Protein AF-A0A7L4ZME7-F1 (afdb_monomer_lite)

Secondary structure (DSSP, 8-state):
-HHHHHHHT--EEEEEE---SBTTTTT-TT----GGGGGPPB-HHHHHHHHHHHHHHTTT-TTEEEEEES---SSS---S-SSSS--TTSHHHHHHHHHHHT------

Organism: NCBI:txid1218801

InterPro domains:
  IPR017853 Glycoside hydrolase superfamily [SSF51445] (5-79)
  IPR055151 Glycoside Hydrolase Family 113 [PF22612] (4-90)

Radius of gyration: 15.56 Å; chains: 1; bounding box: 36×34×42 Å

Structure (mmCIF, N/CA/C/O backbone):
data_AF-A0A7L4ZME7-F1
#
_entry.id   AF-A0A7L4ZME7-F1
#
loop_
_atom_site.group_PDB
_atom_site.id
_atom_site.type_symbol
_atom_site.label_atom_id
_atom_site.label_alt_id
_atom_site.label_comp_id
_atom_site.label_asym_id
_atom_site.label_entity_id
_atom_site.label_seq_id
_atom_site.pdbx_PDB_ins_code
_atom_site.Cartn_x
_atom_site.Cartn_y
_atom_site.Cartn_z
_atom_site.occupancy
_atom_site.B_iso_or_equiv
_atom_site.auth_seq_id
_atom_site.auth_comp_id
_atom_site.auth_asym_id
_atom_site.auth_atom_id
_atom_site.pdbx_PDB_model_num
ATOM 1 N N . MET A 1 1 ? -2.754 7.109 15.571 1.00 88.88 1 MET A N 1
ATOM 2 C CA . MET A 1 1 ? -4.092 6.780 15.028 1.00 88.88 1 MET A CA 1
ATOM 3 C C . MET A 1 1 ? -5.032 6.199 16.080 1.00 88.88 1 MET A C 1
ATOM 5 O O . MET A 1 1 ? -6.119 6.742 16.228 1.00 88.88 1 MET A O 1
ATOM 9 N N . ALA A 1 2 ? -4.604 5.224 16.893 1.00 94.19 2 ALA A N 1
ATOM 10 C CA . ALA A 1 2 ? -5.408 4.678 17.999 1.00 94.19 2 ALA A CA 1
ATOM 11 C C . ALA A 1 2 ? -6.030 5.745 18.932 1.00 94.19 2 ALA A C 1
ATOM 13 O O . ALA A 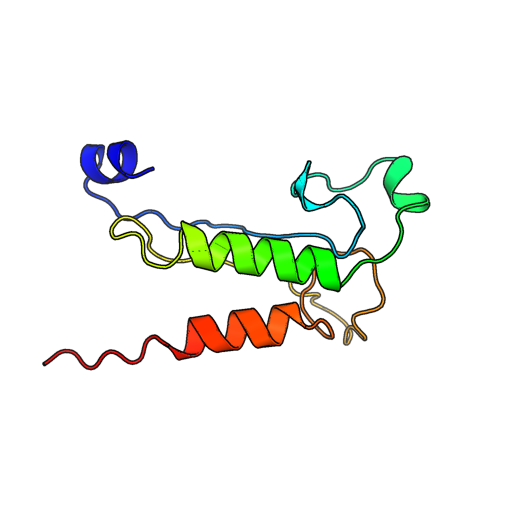1 2 ? -7.226 5.702 19.206 1.00 94.19 2 ALA A O 1
ATOM 14 N N . LEU A 1 3 ? -5.256 6.754 19.361 1.00 97.06 3 LEU A N 1
ATOM 15 C CA . LEU A 1 3 ? -5.767 7.847 20.207 1.00 97.06 3 LEU A CA 1
ATOM 16 C C . LEU A 1 3 ? -6.866 8.674 19.529 1.00 97.06 3 LEU A C 1
ATOM 18 O O . LEU A 1 3 ? -7.840 9.045 20.177 1.00 97.06 3 LEU A O 1
ATOM 22 N N . VAL A 1 4 ? -6.725 8.949 18.231 1.00 96.94 4 VAL A N 1
ATOM 23 C CA . VAL A 1 4 ? -7.719 9.703 17.452 1.00 96.94 4 VAL A CA 1
ATOM 24 C C . VAL A 1 4 ? -8.996 8.880 17.323 1.00 96.94 4 VAL A C 1
ATOM 26 O O . VAL A 1 4 ? -10.076 9.383 17.619 1.00 96.94 4 VAL A O 1
ATOM 29 N N . SER A 1 5 ? -8.865 7.601 16.965 1.00 97.44 5 SER A N 1
ATOM 30 C CA . SER A 1 5 ? -10.001 6.686 16.861 1.00 97.44 5 SER A CA 1
ATOM 31 C C . SER A 1 5 ? -10.760 6.563 18.185 1.00 97.44 5 SER A C 1
ATOM 33 O O . SER A 1 5 ? -11.978 6.734 18.207 1.00 97.44 5 SER A O 1
ATOM 35 N N . LYS A 1 6 ? -10.041 6.388 19.305 1.00 96.94 6 LYS A N 1
ATOM 36 C CA . LYS A 1 6 ? -10.624 6.346 20.653 1.00 96.94 6 LYS A CA 1
ATOM 37 C C . LYS A 1 6 ? -11.298 7.665 21.034 1.00 96.94 6 LYS A C 1
ATOM 39 O O . LYS A 1 6 ? -12.399 7.642 21.571 1.00 96.94 6 LYS A O 1
ATOM 44 N N . LYS A 1 7 ? -10.668 8.811 20.743 1.00 98.12 7 LYS A N 1
ATOM 45 C CA . LYS A 1 7 ? -11.203 10.143 21.079 1.00 98.12 7 LYS A CA 1
ATOM 46 C C . LYS A 1 7 ? -12.566 10.393 20.436 1.00 98.12 7 LYS A C 1
ATOM 48 O O . LYS A 1 7 ? -13.437 10.969 21.076 1.00 98.12 7 LYS A O 1
ATOM 53 N N . TYR A 1 8 ? -12.734 9.984 19.181 1.00 97.50 8 TYR A N 1
ATOM 54 C CA . TYR A 1 8 ? -13.965 10.226 18.425 1.00 97.50 8 TYR A CA 1
ATOM 55 C C . TYR A 1 8 ? -14.903 9.019 18.372 1.00 97.50 8 TYR A C 1
ATOM 57 O O . TYR A 1 8 ? -15.967 9.122 17.769 1.00 97.50 8 TYR A O 1
ATOM 65 N N . ASN A 1 9 ? -14.515 7.898 18.987 1.00 96.81 9 ASN A N 1
ATOM 66 C CA . ASN A 1 9 ? -15.217 6.619 18.931 1.00 96.81 9 ASN A CA 1
ATOM 67 C C . ASN A 1 9 ? -15.591 6.203 17.495 1.00 96.81 9 ASN A C 1
ATOM 69 O O . ASN A 1 9 ? -16.725 5.817 17.212 1.00 96.81 9 ASN A O 1
ATOM 73 N N . LYS A 1 10 ? -14.641 6.352 16.564 1.00 97.00 10 LYS A N 1
ATOM 74 C CA . LYS A 1 10 ? -14.823 6.034 15.141 1.00 97.00 10 LYS A CA 1
ATOM 75 C C . LYS A 1 10 ? -13.603 5.294 14.595 1.00 97.00 10 LYS A C 1
ATOM 77 O O . LYS A 1 10 ? -12.477 5.720 14.879 1.00 97.00 10 LYS A O 1
ATOM 82 N N . PRO A 1 11 ? -13.789 4.217 13.813 1.00 96.69 11 PRO A N 1
ATOM 83 C CA . PRO A 1 11 ? -12.685 3.568 13.121 1.00 96.69 11 PRO A CA 1
ATOM 84 C C . PRO A 1 11 ? -12.162 4.483 12.004 1.00 96.69 11 PRO A C 1
ATOM 86 O O . PRO A 1 11 ? -12.855 5.401 11.560 1.00 96.69 11 PRO A O 1
ATOM 89 N N . ILE A 1 12 ? -10.924 4.260 11.567 1.00 97.62 12 ILE A N 1
ATOM 90 C CA . ILE A 1 12 ? -10.253 5.124 10.594 1.00 97.62 12 ILE A CA 1
ATOM 91 C C . ILE A 1 12 ? -10.089 4.396 9.261 1.00 97.62 12 ILE A C 1
ATOM 93 O O . ILE A 1 12 ? -9.467 3.339 9.194 1.00 97.62 12 ILE A O 1
ATOM 97 N N . LEU A 1 13 ? -10.611 5.010 8.202 1.00 97.06 13 LEU A N 1
ATOM 98 C CA . LEU A 1 13 ? -10.415 4.621 6.808 1.00 97.06 13 LEU A CA 1
ATOM 99 C C . LEU A 1 13 ? -9.299 5.478 6.204 1.00 97.06 13 LEU A C 1
ATOM 101 O O . LEU A 1 13 ? -9.337 6.704 6.325 1.00 97.06 13 LEU A O 1
ATOM 105 N N . PHE A 1 14 ? -8.332 4.861 5.525 1.00 97.00 14 PHE A N 1
ATOM 106 C CA . PHE A 1 14 ? -7.423 5.618 4.665 1.00 97.00 14 PHE A CA 1
ATOM 107 C C . PHE A 1 14 ? -8.064 5.757 3.292 1.00 97.00 14 PHE A C 1
ATOM 109 O O . PHE A 1 14 ? -8.193 4.789 2.546 1.00 97.00 14 PHE A O 1
ATOM 116 N N . THR A 1 15 ? -8.489 6.973 2.964 1.00 96.38 15 THR A N 1
ATOM 117 C CA . THR A 1 15 ? -9.161 7.255 1.692 1.00 96.38 15 THR A CA 1
ATOM 118 C C . THR A 1 15 ? -8.233 7.119 0.495 1.00 96.38 15 THR A C 1
ATOM 120 O O . THR A 1 15 ? -8.735 6.999 -0.614 1.00 96.38 15 THR A O 1
ATOM 123 N N . GLU A 1 16 ? -6.914 7.122 0.710 1.00 95.44 16 GLU A N 1
ATOM 124 C CA . GLU A 1 16 ? -5.902 6.894 -0.316 1.00 95.44 16 GLU A CA 1
ATOM 125 C C . GLU A 1 16 ? -4.675 6.190 0.277 1.00 95.44 16 GLU A C 1
ATOM 127 O O . GLU A 1 16 ? -4.158 6.574 1.329 1.00 95.44 16 GLU A O 1
ATOM 132 N N . ILE A 1 17 ? -4.177 5.178 -0.431 1.00 96.12 17 ILE A N 1
ATOM 133 C CA . ILE A 1 17 ? -2.831 4.633 -0.249 1.00 96.12 17 ILE A CA 1
ATOM 134 C C . ILE A 1 17 ? -2.238 4.253 -1.602 1.00 96.12 17 ILE A C 1
ATOM 136 O O . ILE A 1 17 ? -2.789 3.438 -2.345 1.00 96.12 17 ILE A O 1
ATOM 140 N N . GLY A 1 18 ? -1.083 4.830 -1.910 1.00 95.69 18 GLY A N 1
ATOM 141 C CA . GLY A 1 18 ? -0.410 4.634 -3.182 1.00 95.69 18 GLY A CA 1
ATOM 142 C C . GLY A 1 18 ? 1.097 4.691 -3.028 1.00 95.69 18 GLY A C 1
ATOM 143 O O . GLY A 1 18 ? 1.633 5.521 -2.297 1.00 95.69 18 GLY A O 1
ATOM 144 N N . TYR A 1 19 ? 1.774 3.813 -3.759 1.00 95.88 19 TYR A N 1
ATOM 145 C CA . TYR A 1 19 ? 3.222 3.831 -3.916 1.00 95.88 19 TYR A CA 1
ATOM 146 C C . TYR A 1 19 ? 3.544 3.754 -5.401 1.00 95.88 19 TYR A C 1
ATOM 148 O O . TYR A 1 19 ? 2.957 2.952 -6.130 1.00 95.88 19 TYR A O 1
ATOM 156 N N . LYS A 1 20 ? 4.495 4.558 -5.866 1.00 93.75 20 LYS A N 1
ATOM 157 C CA . LYS A 1 20 ? 4.982 4.461 -7.241 1.00 93.75 20 LYS A CA 1
ATOM 158 C C . LYS A 1 20 ? 5.883 3.250 -7.401 1.00 93.75 20 LYS A C 1
ATOM 160 O O . LYS A 1 20 ? 6.583 2.848 -6.479 1.00 93.75 20 LYS A O 1
ATOM 165 N N . SER A 1 21 ? 5.949 2.693 -8.600 1.00 94.19 21 SER A N 1
ATOM 166 C CA . SER A 1 21 ? 6.933 1.657 -8.936 1.00 94.19 21 SER A CA 1
ATOM 167 C C . SER A 1 21 ? 8.276 2.259 -9.335 1.00 94.19 21 SER A C 1
ATOM 169 O O . SER A 1 21 ? 8.770 2.009 -10.433 1.00 94.19 21 SER A O 1
ATOM 171 N N . ILE A 1 22 ? 8.881 3.033 -8.434 1.00 93.75 22 ILE A N 1
ATOM 172 C CA . ILE A 1 22 ? 10.210 3.635 -8.598 1.00 93.75 22 ILE A CA 1
ATOM 173 C C . ILE A 1 22 ? 11.109 3.328 -7.405 1.00 93.75 22 ILE A C 1
ATOM 175 O O . ILE A 1 22 ? 10.629 3.121 -6.289 1.00 93.75 22 ILE A O 1
ATOM 179 N N . GLN A 1 23 ? 12.421 3.329 -7.635 1.00 93.12 23 GLN A N 1
ATOM 180 C CA . GLN A 1 23 ? 13.390 3.280 -6.544 1.00 93.12 23 GLN A CA 1
ATOM 181 C C . GLN A 1 23 ? 13.256 4.514 -5.638 1.00 93.12 23 GLN A C 1
ATOM 183 O O . GLN A 1 23 ? 13.197 5.640 -6.126 1.00 93.12 23 GLN A O 1
ATOM 188 N N . GLY A 1 24 ? 13.224 4.310 -4.323 1.00 91.19 24 GLY A N 1
ATOM 189 C CA . GLY A 1 24 ? 13.106 5.370 -3.322 1.00 91.19 24 GLY A CA 1
ATOM 190 C C . GLY A 1 24 ? 11.679 5.836 -3.020 1.00 91.19 24 GLY A C 1
ATOM 191 O O . GLY A 1 24 ? 11.523 6.741 -2.195 1.00 91.19 24 GLY A O 1
ATOM 192 N N . THR A 1 25 ? 10.638 5.225 -3.611 1.00 91.56 25 THR A N 1
ATOM 193 C CA . THR A 1 25 ? 9.228 5.589 -3.336 1.00 91.56 25 THR A CA 1
ATOM 194 C C . THR A 1 25 ? 8.872 5.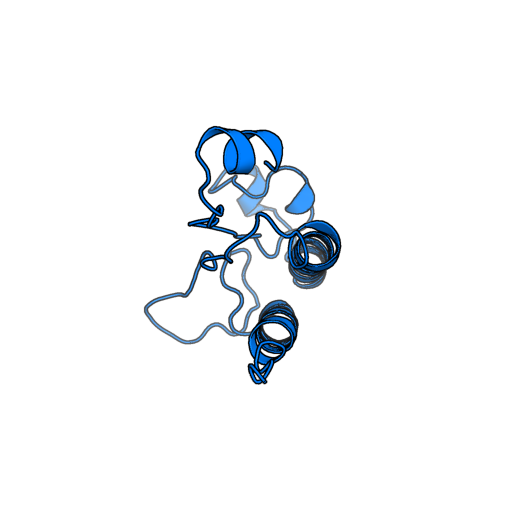495 -1.851 1.00 91.56 25 THR A C 1
ATOM 196 O O . THR A 1 25 ? 7.945 6.163 -1.403 1.00 91.56 25 THR A O 1
ATOM 199 N N . SER A 1 26 ? 9.601 4.678 -1.088 1.00 92.88 26 SER A N 1
ATOM 200 C CA . SER A 1 26 ? 9.423 4.495 0.353 1.00 92.88 26 SER A CA 1
ATOM 201 C C . SER A 1 26 ? 9.660 5.773 1.168 1.00 92.88 26 SER A C 1
ATOM 203 O O . SER A 1 26 ? 9.073 5.930 2.235 1.00 92.88 26 SER A O 1
ATOM 205 N N . LYS A 1 27 ? 10.488 6.704 0.671 1.00 91.88 27 LYS A N 1
ATOM 206 C CA . LYS A 1 27 ? 10.847 7.947 1.379 1.00 91.88 27 LYS A CA 1
ATOM 207 C C . LYS A 1 27 ? 9.795 9.044 1.237 1.00 91.88 27 LYS A C 1
ATOM 209 O O . LYS A 1 27 ? 9.569 9.799 2.178 1.00 91.88 27 LYS A O 1
ATOM 214 N N . LYS A 1 28 ? 9.201 9.162 0.048 1.00 88.44 28 LYS A N 1
ATOM 215 C CA . LYS A 1 28 ? 8.217 10.198 -0.300 1.00 88.44 28 LYS A CA 1
ATOM 216 C C . LYS A 1 28 ? 7.113 9.620 -1.191 1.00 88.44 28 LYS A C 1
ATOM 218 O O . LYS A 1 28 ? 7.026 9.963 -2.370 1.00 88.44 28 LYS A O 1
ATOM 223 N N . PRO A 1 29 ? 6.262 8.728 -0.661 1.00 87.94 29 PRO A N 1
ATOM 224 C CA . PRO A 1 29 ? 5.240 8.062 -1.465 1.00 87.94 29 PRO A CA 1
ATOM 225 C C . PRO A 1 29 ? 4.207 9.020 -2.074 1.00 87.94 29 PRO A C 1
ATOM 227 O O . PRO A 1 29 ? 3.649 8.714 -3.118 1.00 87.94 29 PRO A O 1
ATOM 230 N N . TRP A 1 30 ? 3.992 10.198 -1.481 1.00 87.19 30 TRP A N 1
ATOM 231 C CA . TRP A 1 30 ? 3.043 11.212 -1.962 1.00 87.19 30 TRP A CA 1
ATOM 232 C C . TRP A 1 30 ? 3.561 12.061 -3.140 1.00 87.19 30 TRP A C 1
ATOM 234 O O . TRP A 1 30 ? 2.836 12.912 -3.653 1.00 87.19 30 TRP A O 1
ATOM 244 N N . GLU A 1 31 ? 4.820 11.902 -3.558 1.00 85.00 31 GLU A N 1
ATOM 245 C CA . GLU A 1 31 ? 5.451 12.820 -4.510 1.00 85.00 31 GLU A CA 1
ATOM 246 C C . GLU A 1 31 ? 5.010 12.543 -5.955 1.00 85.00 31 GLU A C 1
ATOM 248 O O . GLU A 1 31 ? 5.458 11.604 -6.623 1.00 85.00 31 GLU A O 1
ATOM 253 N N . TRP A 1 32 ? 4.118 13.397 -6.461 1.00 72.44 32 TRP A N 1
ATOM 254 C CA . TRP A 1 32 ? 3.468 13.194 -7.749 1.00 72.44 32 TRP A CA 1
ATOM 255 C C . TRP A 1 32 ? 4.343 13.468 -8.957 1.00 72.44 32 TRP A C 1
ATOM 257 O O . TRP A 1 32 ? 4.232 12.685 -9.885 1.00 72.44 32 TRP A O 1
ATOM 267 N N . ASN A 1 33 ? 5.243 14.456 -8.952 1.00 65.94 33 ASN A N 1
ATOM 268 C CA . ASN A 1 33 ? 6.179 14.730 -10.051 1.00 65.94 33 ASN A CA 1
ATOM 269 C C . ASN A 1 33 ? 7.256 15.737 -9.621 1.00 65.94 33 ASN A C 1
ATOM 271 O O . ASN A 1 33 ? 6.939 16.845 -9.207 1.00 65.94 33 ASN A O 1
ATOM 275 N N . GLY A 1 34 ? 8.526 15.367 -9.781 1.00 60.16 34 GLY A N 1
ATOM 276 C CA . GLY A 1 34 ? 9.670 16.279 -9.774 1.00 60.16 34 GLY A CA 1
ATOM 277 C C . GLY A 1 34 ? 10.611 15.908 -10.921 1.00 60.16 34 GLY A C 1
ATOM 278 O O . GLY A 1 34 ? 10.513 14.799 -11.446 1.00 60.16 34 GLY A O 1
ATOM 279 N N . VAL A 1 35 ? 11.546 16.790 -11.300 1.00 59.25 35 VAL A N 1
ATOM 280 C CA . VAL A 1 35 ? 12.554 16.524 -12.359 1.00 59.25 35 VAL A CA 1
ATOM 281 C C . VAL A 1 35 ? 13.297 15.197 -12.117 1.00 59.25 35 VAL A C 1
ATOM 283 O O . VAL A 1 35 ? 13.680 14.499 -13.049 1.00 59.25 35 VAL A O 1
ATOM 286 N N . GLN A 1 36 ? 13.423 14.799 -10.851 1.00 59.75 36 GLN A N 1
ATOM 287 C CA . GLN A 1 36 ? 14.026 13.541 -10.408 1.00 59.75 36 GLN A CA 1
ATOM 288 C C . GLN A 1 36 ? 13.263 12.288 -10.884 1.00 59.75 36 GLN A C 1
ATOM 290 O O . GLN A 1 36 ? 13.887 11.255 -11.116 1.00 59.75 36 GLN A O 1
ATOM 295 N N . ASN A 1 37 ? 11.943 12.370 -11.098 1.00 65.44 37 ASN A N 1
ATOM 296 C CA . ASN A 1 37 ? 11.130 11.237 -11.553 1.00 65.44 37 ASN A CA 1
ATOM 297 C C . ASN A 1 37 ? 11.344 10.896 -13.034 1.00 65.44 37 ASN A C 1
ATOM 299 O O . ASN A 1 37 ? 11.127 9.749 -13.415 1.00 65.44 37 ASN A O 1
ATOM 303 N N . LEU A 1 38 ? 11.816 11.847 -13.853 1.00 68.50 38 LEU A N 1
ATOM 304 C CA . LEU A 1 38 ? 12.157 11.599 -15.264 1.00 68.50 38 LEU A CA 1
ATOM 305 C C . LEU A 1 38 ? 13.316 10.602 -15.411 1.00 68.50 38 LEU A C 1
ATOM 307 O O . LEU A 1 38 ? 13.382 9.874 -16.395 1.00 68.50 38 LEU A O 1
ATOM 311 N N . TYR A 1 39 ? 14.197 10.543 -14.410 1.00 77.94 39 TYR A N 1
ATOM 312 C CA . TYR A 1 39 ? 15.347 9.636 -14.363 1.00 77.94 39 TYR A CA 1
ATOM 313 C C . TYR A 1 39 ? 15.158 8.498 -13.352 1.00 77.94 39 TYR A C 1
ATOM 315 O O . TYR A 1 39 ? 16.099 7.756 -13.055 1.00 77.94 39 TYR A O 1
ATOM 323 N N . ALA A 1 40 ? 13.956 8.362 -12.784 1.00 84.88 40 ALA A N 1
ATOM 324 C CA . ALA A 1 40 ? 13.694 7.360 -11.769 1.00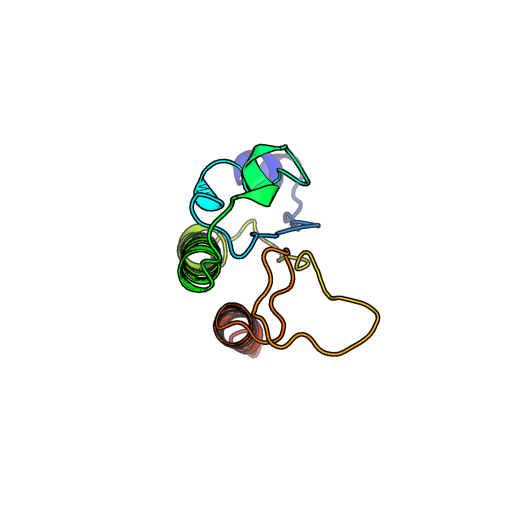 84.88 40 ALA A CA 1
ATOM 325 C C . ALA A 1 40 ? 13.707 5.954 -12.375 1.00 84.88 40 ALA A C 1
ATOM 327 O O . ALA A 1 40 ? 13.044 5.656 -13.368 1.00 84.88 40 ALA A O 1
ATOM 328 N N . LYS A 1 41 ? 14.451 5.055 -11.729 1.00 91.50 41 LYS A N 1
ATOM 329 C CA . LYS A 1 41 ? 14.508 3.648 -12.122 1.00 91.50 41 LYS A CA 1
ATOM 330 C C . LYS A 1 41 ? 13.234 2.942 -11.681 1.00 91.50 41 LYS A C 1
ATOM 332 O O . LYS A 1 41 ? 12.884 2.989 -10.499 1.00 91.50 41 LYS A O 1
ATOM 337 N N . ILE A 1 42 ? 12.583 2.246 -12.613 1.00 94.19 42 ILE A N 1
ATOM 338 C CA . ILE A 1 42 ? 11.412 1.418 -12.313 1.00 94.19 42 ILE A CA 1
ATOM 339 C C . ILE A 1 42 ? 11.794 0.359 -11.269 1.00 94.19 42 ILE A C 1
ATOM 341 O O . ILE A 1 42 ? 12.788 -0.351 -11.409 1.00 94.19 42 ILE A O 1
ATOM 345 N N . SER A 1 43 ? 10.979 0.236 -10.224 1.00 95.75 43 SER A N 1
ATOM 346 C CA . SER A 1 43 ? 11.114 -0.786 -9.187 1.00 95.75 43 SER A CA 1
ATOM 347 C C . SER A 1 43 ? 9.741 -1.289 -8.754 1.00 95.75 43 SER A C 1
ATOM 349 O O . SER A 1 43 ? 9.126 -0.783 -7.816 1.00 95.75 43 SER A O 1
ATOM 351 N N . LYS A 1 44 ? 9.257 -2.343 -9.422 1.00 96.56 44 LYS A N 1
ATOM 352 C CA . LYS A 1 44 ? 8.046 -3.070 -8.994 1.00 96.56 44 LYS A CA 1
ATOM 353 C C . LYS A 1 44 ? 8.233 -3.710 -7.610 1.00 96.56 44 LYS A C 1
ATOM 355 O O . LYS A 1 44 ? 7.281 -3.836 -6.847 1.00 96.56 44 LYS A O 1
ATOM 360 N N . LYS A 1 45 ? 9.475 -4.096 -7.287 1.00 97.62 45 LYS A N 1
ATOM 361 C CA . LYS A 1 45 ? 9.851 -4.688 -5.997 1.00 97.62 45 LYS A CA 1
ATOM 362 C C . LYS A 1 45 ? 9.690 -3.696 -4.850 1.00 97.62 45 LYS A C 1
ATOM 364 O O . LYS A 1 45 ? 9.200 -4.084 -3.801 1.00 97.62 45 LYS A O 1
ATOM 369 N N . GLU A 1 46 ? 10.087 -2.438 -5.028 1.00 97.25 46 GLU A N 1
ATOM 370 C CA . GLU A 1 46 ? 9.957 -1.465 -3.940 1.00 97.25 46 GLU A CA 1
ATOM 371 C C . GLU A 1 46 ? 8.493 -1.118 -3.664 1.00 97.25 46 GLU A C 1
ATOM 373 O O . GLU A 1 46 ? 8.092 -1.113 -2.505 1.00 97.25 46 GLU A O 1
ATOM 378 N N . GLN A 1 47 ? 7.669 -0.972 -4.709 1.00 97.69 47 GLN A N 1
ATOM 379 C CA . GLN A 1 47 ? 6.218 -0.828 -4.547 1.00 97.69 47 GLN A CA 1
ATOM 380 C C . GLN A 1 47 ? 5.623 -1.992 -3.733 1.00 97.69 47 GLN A C 1
ATOM 382 O O . GLN A 1 47 ? 4.880 -1.768 -2.779 1.00 97.69 47 GLN A O 1
ATOM 387 N N . LEU A 1 48 ? 6.000 -3.232 -4.070 1.00 98.38 48 LEU A N 1
ATOM 388 C CA . LEU A 1 48 ? 5.572 -4.430 -3.346 1.00 98.38 48 LEU A CA 1
ATOM 389 C C . LEU A 1 48 ? 5.985 -4.386 -1.869 1.00 98.38 48 LEU A C 1
ATOM 391 O O . LEU A 1 48 ? 5.163 -4.666 -1.001 1.00 98.38 48 LEU A O 1
ATOM 395 N N . LEU A 1 49 ? 7.241 -4.032 -1.583 1.00 98.44 49 LEU A N 1
ATOM 396 C CA . LEU A 1 49 ? 7.758 -3.957 -0.214 1.00 98.44 49 LEU A CA 1
ATOM 397 C C . LEU A 1 49 ? 7.057 -2.869 0.607 1.00 98.44 49 LEU A C 1
ATOM 399 O O . LEU A 1 49 ? 6.785 -3.091 1.783 1.00 98.44 49 LEU A O 1
ATOM 403 N N . CYS A 1 50 ? 6.715 -1.729 0.003 1.00 98.00 50 CYS A N 1
ATOM 404 C CA . CYS A 1 50 ? 5.937 -0.687 0.670 1.00 98.00 50 CYS A CA 1
ATOM 405 C C . CYS A 1 50 ? 4.539 -1.179 1.061 1.00 98.00 50 CYS A C 1
ATOM 407 O O . CYS A 1 50 ? 4.135 -1.014 2.212 1.00 98.00 50 CYS A O 1
ATOM 409 N N . TYR A 1 51 ? 3.828 -1.846 0.146 1.00 98.12 51 TYR A N 1
ATOM 410 C CA . TYR A 1 51 ? 2.536 -2.451 0.479 1.00 98.12 51 TYR A CA 1
ATOM 411 C C . TYR A 1 51 ? 2.676 -3.553 1.533 1.00 98.12 51 TYR A C 1
ATOM 413 O O . TYR A 1 51 ? 1.869 -3.615 2.454 1.00 98.12 51 TYR A O 1
ATOM 421 N N . GLN A 1 52 ? 3.713 -4.390 1.454 1.00 98.25 52 GLN A N 1
ATOM 422 C CA . GLN A 1 52 ? 3.971 -5.417 2.464 1.00 98.25 52 GLN A CA 1
ATOM 423 C C . GLN A 1 52 ? 4.225 -4.806 3.846 1.00 98.25 52 GLN A C 1
ATOM 425 O O . GLN A 1 52 ? 3.674 -5.285 4.833 1.00 98.25 52 GLN A O 1
ATOM 430 N N . ALA A 1 53 ? 5.008 -3.727 3.924 1.00 98.06 53 ALA A N 1
ATOM 431 C CA . ALA A 1 53 ? 5.238 -3.001 5.167 1.00 98.06 53 ALA A CA 1
ATOM 432 C C . ALA A 1 53 ? 3.933 -2.416 5.725 1.00 98.06 53 ALA A C 1
ATOM 434 O O . ALA A 1 53 ? 3.666 -2.564 6.915 1.00 98.06 53 ALA A O 1
ATOM 435 N N . PHE A 1 54 ? 3.090 -1.819 4.877 1.00 97.38 54 PHE A N 1
ATOM 436 C CA . PHE A 1 54 ? 1.765 -1.348 5.280 1.00 97.38 54 PHE A CA 1
ATOM 437 C C . PHE A 1 54 ? 0.913 -2.486 5.863 1.00 97.38 54 PHE A C 1
ATOM 439 O O . PHE A 1 54 ? 0.406 -2.364 6.978 1.00 97.38 54 PHE A O 1
ATOM 446 N N . PHE A 1 55 ? 0.804 -3.616 5.156 1.00 97.00 55 PHE A N 1
ATOM 447 C CA . PHE A 1 55 ? -0.014 -4.733 5.624 1.00 97.00 55 PHE A CA 1
ATOM 448 C C . PHE A 1 55 ? 0.510 -5.340 6.931 1.00 97.00 55 PHE A C 1
ATOM 450 O O . PHE A 1 55 ? -0.277 -5.669 7.811 1.00 97.00 55 PHE A O 1
ATOM 457 N N . ASN A 1 56 ? 1.830 -5.432 7.096 1.00 96.56 56 ASN A N 1
ATOM 458 C CA . ASN A 1 56 ? 2.449 -5.951 8.317 1.00 96.56 56 ASN A CA 1
ATOM 459 C C . ASN A 1 56 ? 2.294 -5.026 9.535 1.00 96.56 56 ASN A C 1
ATOM 461 O O . ASN A 1 56 ? 2.530 -5.478 10.651 1.00 96.56 56 ASN A O 1
ATOM 465 N N . THR A 1 57 ? 1.976 -3.743 9.337 1.00 96.06 57 THR A N 1
ATOM 466 C CA . THR A 1 57 ? 1.992 -2.741 10.418 1.00 96.06 57 THR A CA 1
ATOM 467 C C . THR A 1 57 ? 0.622 -2.174 10.761 1.00 96.06 57 THR A C 1
ATOM 469 O O . THR A 1 57 ? 0.386 -1.877 11.924 1.00 96.06 57 THR A O 1
ATOM 472 N N . ILE A 1 58 ? -0.270 -1.998 9.782 1.00 96.12 58 ILE A N 1
ATOM 473 C CA . ILE A 1 58 ? -1.550 -1.298 9.978 1.00 96.12 58 ILE A CA 1
ATOM 474 C C . ILE A 1 58 ? -2.763 -2.220 9.807 1.00 96.12 58 ILE A C 1
ATOM 476 O O . ILE A 1 58 ? -3.801 -1.969 10.407 1.00 96.12 58 ILE A O 1
ATOM 480 N N . TRP A 1 59 ? -2.667 -3.276 8.996 1.00 95.19 59 TRP A N 1
ATOM 481 C CA . TRP A 1 59 ? -3.850 -4.011 8.521 1.00 95.19 59 TRP A CA 1
ATOM 482 C C . TRP A 1 59 ? -4.685 -4.673 9.620 1.00 95.19 59 TRP A C 1
ATOM 484 O O . TRP A 1 59 ? -5.909 -4.668 9.536 1.00 95.19 59 TRP A O 1
ATOM 494 N N . GLU A 1 60 ? -4.029 -5.215 10.647 1.00 94.75 60 GLU A N 1
ATOM 495 C CA . GLU A 1 60 ? -4.676 -5.920 11.765 1.00 94.75 60 GLU A CA 1
ATOM 496 C C . GLU A 1 60 ? -4.935 -5.005 12.977 1.00 94.75 60 GLU A C 1
ATOM 498 O O . GLU A 1 60 ? -5.343 -5.467 14.044 1.00 94.75 60 GLU A O 1
ATOM 503 N N . GLU A 1 61 ? -4.691 -3.698 12.850 1.00 96.38 61 GLU A N 1
ATOM 504 C CA . GLU A 1 61 ? -4.909 -2.759 13.946 1.00 96.38 61 GLU A CA 1
ATOM 505 C C . GLU A 1 61 ? -6.415 -2.580 14.237 1.00 96.38 61 GLU A C 1
ATOM 507 O O . GLU A 1 61 ? -7.175 -2.232 13.332 1.00 96.38 61 GLU A O 1
ATOM 512 N N . PRO A 1 62 ? -6.884 -2.699 15.497 1.00 95.31 62 PRO A N 1
ATOM 513 C CA . PRO A 1 62 ? -8.320 -2.655 15.815 1.00 95.31 62 PRO A CA 1
ATOM 514 C C . PRO A 1 62 ? -9.031 -1.341 15.460 1.00 95.31 62 PRO A C 1
ATOM 516 O O . PRO A 1 62 ? -10.250 -1.305 15.312 1.00 95.31 62 PRO A O 1
ATOM 519 N N . TRP A 1 63 ? -8.284 -0.238 15.367 1.00 96.56 63 TRP A N 1
ATOM 520 C CA . TRP A 1 63 ? -8.821 1.078 15.004 1.00 96.56 63 TRP A CA 1
ATOM 521 C C . TRP A 1 63 ? -8.964 1.269 13.489 1.00 96.56 63 TRP A C 1
ATOM 523 O O . TRP A 1 63 ? -9.487 2.298 13.051 1.00 96.56 63 TRP A O 1
ATOM 533 N N . PHE A 1 64 ? -8.469 0.329 12.687 1.00 97.31 64 PHE A N 1
ATOM 534 C CA . PHE A 1 64 ? -8.346 0.462 11.247 1.00 97.31 64 PHE A CA 1
ATOM 535 C C . PHE A 1 64 ? -9.543 -0.139 10.503 1.00 97.31 64 PHE A C 1
ATOM 537 O O . PHE A 1 64 ? -10.003 -1.231 10.820 1.00 97.31 64 PHE A O 1
ATOM 544 N N . HIS A 1 65 ? -10.067 0.588 9.513 1.00 95.94 65 HIS A N 1
ATOM 545 C CA . HIS A 1 65 ? -11.270 0.192 8.771 1.00 95.94 65 HIS A CA 1
ATOM 546 C C . HIS A 1 65 ? -10.999 -0.253 7.331 1.00 95.94 65 HIS A C 1
ATOM 548 O O . HIS A 1 65 ? -11.872 -0.842 6.702 1.00 95.94 65 HIS A O 1
ATOM 554 N N . GLY A 1 66 ? -9.815 0.042 6.791 1.00 95.19 66 GLY A N 1
ATOM 555 C CA . GLY A 1 66 ? -9.449 -0.318 5.424 1.00 95.19 66 GLY A CA 1
ATOM 556 C C . GLY A 1 66 ? -8.814 0.824 4.639 1.00 95.19 66 GLY A C 1
ATOM 557 O O . GLY A 1 66 ? -8.415 1.856 5.191 1.00 95.19 66 GLY A O 1
ATOM 558 N N . ILE A 1 67 ? -8.722 0.615 3.326 1.00 96.62 67 ILE A N 1
ATOM 559 C CA . ILE A 1 67 ? -8.050 1.507 2.376 1.00 96.62 67 ILE A CA 1
ATOM 560 C C . ILE A 1 67 ? -8.835 1.644 1.075 1.00 96.62 67 ILE A C 1
ATOM 562 O O . ILE A 1 67 ? -9.487 0.690 0.651 1.00 96.62 67 ILE A O 1
ATOM 566 N N . HIS A 1 68 ? -8.645 2.760 0.372 1.00 95.50 68 HIS A N 1
ATOM 567 C CA . HIS A 1 68 ? -8.785 2.793 -1.085 1.00 95.50 68 HIS A CA 1
ATOM 568 C C . HIS A 1 68 ? -7.407 2.880 -1.745 1.00 95.50 68 HIS A C 1
ATOM 570 O O . HIS A 1 68 ? -6.564 3.696 -1.367 1.00 95.50 68 HIS A O 1
ATOM 576 N N . ILE A 1 69 ? -7.170 2.019 -2.734 1.00 94.94 69 ILE A N 1
ATOM 577 C CA . ILE A 1 69 ? -5.904 1.984 -3.466 1.00 94.94 69 ILE A CA 1
ATOM 578 C C . ILE A 1 69 ? -5.831 3.157 -4.443 1.00 94.94 69 ILE A C 1
ATOM 580 O O . ILE A 1 69 ? -6.676 3.291 -5.327 1.00 94.94 69 ILE A O 1
ATOM 584 N N . TRP A 1 70 ? -4.762 3.939 -4.325 1.00 92.81 70 TRP A N 1
ATOM 585 C CA . TRP A 1 70 ? -4.341 4.911 -5.320 1.00 92.81 70 TRP A CA 1
ATOM 586 C C . TRP A 1 70 ? -3.276 4.272 -6.231 1.00 92.81 70 TRP A C 1
ATOM 588 O O . TRP A 1 70 ? -2.186 3.938 -5.776 1.00 92.81 70 TRP A O 1
ATOM 598 N N . GLU A 1 71 ? -3.511 4.029 -7.515 1.00 88.12 71 GLU A N 1
ATOM 599 C CA . GLU A 1 71 ? -4.724 4.300 -8.297 1.00 88.12 71 GLU A CA 1
ATOM 600 C C . GLU A 1 71 ? -4.988 3.179 -9.304 1.00 88.12 71 GLU A C 1
ATOM 602 O O . GLU A 1 71 ? -4.154 2.297 -9.527 1.00 88.12 71 GLU A O 1
ATOM 607 N N . TRP A 1 72 ? -6.137 3.241 -9.965 1.00 88.50 72 TRP A N 1
ATOM 608 C CA . TRP A 1 72 ? -6.431 2.417 -11.129 1.00 88.50 72 TRP A CA 1
ATOM 609 C C . TRP A 1 72 ? -6.565 3.308 -12.362 1.00 88.50 72 TRP A C 1
ATOM 611 O O . TRP A 1 72 ? -7.246 4.331 -12.312 1.00 88.50 72 TRP A O 1
ATOM 621 N N . GLN A 1 73 ? -5.915 2.942 -13.469 1.00 83.69 73 GLN A N 1
ATOM 622 C CA . GLN A 1 73 ? -6.013 3.720 -14.704 1.00 83.69 73 GLN A CA 1
ATOM 623 C C . GLN A 1 73 ? -7.363 3.445 -15.375 1.00 83.69 73 GLN A C 1
ATOM 625 O O . GLN A 1 73 ? -7.742 2.294 -15.565 1.00 83.69 73 GLN A O 1
ATOM 630 N N . GLY A 1 74 ? -8.101 4.502 -15.726 1.00 81.12 74 GLY A N 1
ATOM 631 C CA . GLY A 1 74 ? -9.437 4.378 -16.326 1.00 81.12 74 GLY A CA 1
ATOM 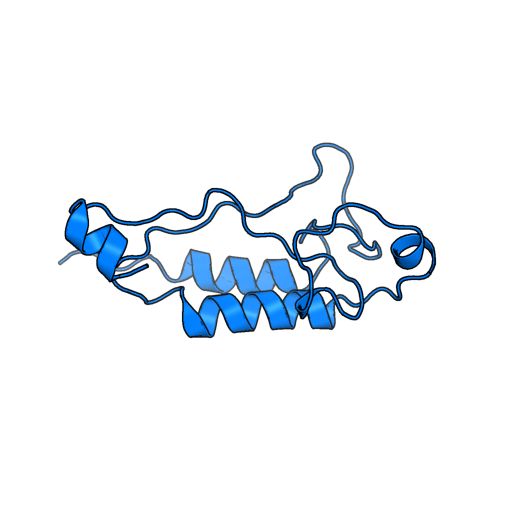632 C C . GLY A 1 74 ? -9.445 3.921 -17.791 1.00 81.12 74 GLY A C 1
ATOM 633 O O . GLY A 1 74 ? -10.500 3.567 -18.313 1.00 81.12 74 GLY A O 1
ATOM 634 N N . HIS A 1 75 ? -8.289 3.922 -18.461 1.00 82.31 75 HIS A N 1
ATOM 635 C CA . HIS A 1 75 ? -8.165 3.578 -19.876 1.00 82.31 75 HIS A CA 1
ATOM 636 C C . HIS A 1 75 ? -6.930 2.719 -20.135 1.00 82.31 75 HIS A C 1
ATOM 638 O O . HIS A 1 75 ? -5.848 2.999 -19.621 1.00 82.31 75 HIS A O 1
ATOM 644 N N . GLY A 1 76 ? -7.091 1.722 -21.007 1.00 81.94 76 GLY A N 1
ATOM 645 C CA . GLY A 1 76 ? -6.032 0.776 -21.344 1.00 81.94 76 GLY A CA 1
ATOM 646 C C . GLY A 1 76 ? -5.798 -0.269 -20.253 1.00 81.94 76 GLY A C 1
ATOM 647 O O . GLY A 1 76 ? -6.405 -0.233 -19.188 1.00 81.94 76 GLY A O 1
ATOM 648 N N . LYS A 1 77 ? -4.930 -1.234 -20.557 1.00 84.25 77 LYS A N 1
ATOM 649 C CA . LYS A 1 77 ? -4.393 -2.184 -19.579 1.00 84.25 77 LYS A CA 1
ATOM 650 C C . LYS A 1 77 ? -2.939 -1.833 -19.324 1.00 84.25 77 LYS A C 1
ATOM 652 O O . LYS A 1 77 ? -2.186 -1.621 -20.275 1.00 84.25 77 LYS A O 1
ATOM 657 N N . SER A 1 78 ? -2.538 -1.819 -18.063 1.00 89.19 78 SER A N 1
ATOM 658 C CA . SER A 1 78 ? -1.138 -1.680 -17.690 1.00 89.19 78 SER A CA 1
ATOM 659 C C . SER A 1 78 ? -0.391 -3.009 -17.827 1.00 89.19 78 SER A C 1
ATOM 661 O O . SER A 1 78 ? -0.799 -4.026 -17.270 1.00 89.19 78 SER A O 1
ATOM 663 N N . ASP A 1 79 ? 0.767 -2.995 -18.489 1.00 90.31 79 ASP A N 1
ATOM 664 C CA . ASP A 1 79 ? 1.747 -4.094 -18.444 1.00 90.31 79 ASP A CA 1
ATOM 665 C C . ASP A 1 79 ? 2.618 -4.052 -17.161 1.00 90.31 79 ASP A C 1
ATOM 667 O O . ASP A 1 79 ? 3.518 -4.871 -16.939 1.00 90.31 79 ASP A O 1
ATOM 671 N N . GLY A 1 80 ? 2.373 -3.051 -16.309 1.00 90.62 80 GLY A N 1
ATOM 672 C CA . GLY A 1 80 ? 3.102 -2.781 -15.080 1.00 90.62 80 GLY A CA 1
ATOM 673 C C . GLY A 1 80 ? 4.517 -2.228 -15.272 1.00 90.62 80 GLY A C 1
ATOM 674 O O . GLY A 1 80 ? 5.175 -1.962 -14.265 1.00 90.62 80 GLY A O 1
ATOM 675 N N . ASN A 1 81 ? 5.016 -2.038 -16.499 1.00 92.19 81 ASN A N 1
ATOM 676 C CA . ASN A 1 81 ? 6.348 -1.489 -16.800 1.00 92.19 81 ASN A CA 1
ATOM 677 C C . ASN A 1 81 ? 6.327 0.043 -16.869 1.00 92.19 81 ASN A C 1
ATOM 679 O O . ASN A 1 81 ? 6.782 0.666 -17.821 1.00 92.19 81 ASN A O 1
ATOM 683 N N . ASN A 1 82 ? 5.796 0.664 -15.823 1.00 90.62 82 ASN A N 1
ATOM 684 C CA . ASN A 1 82 ? 5.713 2.113 -15.686 1.00 90.62 82 ASN A CA 1
ATOM 685 C C . ASN A 1 82 ? 6.206 2.549 -14.306 1.00 90.62 82 ASN A C 1
ATOM 687 O O . ASN A 1 82 ? 6.453 1.723 -13.427 1.00 90.62 82 ASN A O 1
ATOM 691 N N . THR A 1 83 ? 6.339 3.855 -14.115 1.00 91.50 83 THR A N 1
ATOM 692 C CA . THR A 1 83 ? 6.739 4.499 -12.855 1.00 91.50 83 THR A CA 1
ATOM 693 C C . THR A 1 83 ? 5.538 4.981 -12.031 1.00 91.50 83 THR A C 1
ATOM 695 O O . THR A 1 83 ? 5.717 5.575 -10.970 1.00 91.50 83 THR A O 1
ATOM 698 N N . ASN A 1 84 ? 4.311 4.727 -12.497 1.00 89.94 84 ASN A N 1
ATOM 699 C CA . ASN A 1 84 ? 3.093 5.274 -11.905 1.00 89.94 84 ASN A CA 1
ATOM 700 C C . ASN A 1 84 ? 2.644 4.490 -10.664 1.00 89.94 84 ASN A C 1
ATOM 702 O O . ASN A 1 84 ? 3.192 3.438 -10.318 1.00 89.94 84 ASN A O 1
ATOM 706 N N . PHE A 1 85 ? 1.610 5.010 -10.006 1.00 94.00 85 PHE A N 1
ATOM 707 C CA . PHE A 1 85 ? 1.020 4.444 -8.795 1.00 94.00 85 PHE A CA 1
ATOM 708 C C . PHE A 1 85 ? 0.262 3.139 -9.019 1.00 94.00 85 PHE A C 1
ATOM 710 O O . PHE A 1 85 ? 0.193 2.320 -8.107 1.00 94.00 85 PHE A O 1
ATOM 717 N N . THR A 1 86 ? -0.274 2.922 -10.225 1.00 94.19 86 THR A N 1
ATOM 718 C CA . THR A 1 86 ? -1.112 1.751 -10.505 1.00 94.19 86 THR A CA 1
ATOM 719 C C . THR A 1 86 ? -0.474 0.440 -10.066 1.00 94.19 86 THR A C 1
ATOM 721 O O . THR A 1 86 ? 0.741 0.264 -10.176 1.00 94.19 86 THR A O 1
ATOM 724 N N . ILE A 1 87 ? -1.289 -0.475 -9.550 1.00 95.69 87 ILE A N 1
ATOM 725 C CA . ILE A 1 87 ? -0.875 -1.833 -9.175 1.00 95.69 87 ILE A CA 1
ATOM 726 C C . ILE A 1 87 ? -1.140 -2.849 -10.293 1.00 95.69 87 ILE A C 1
ATOM 728 O O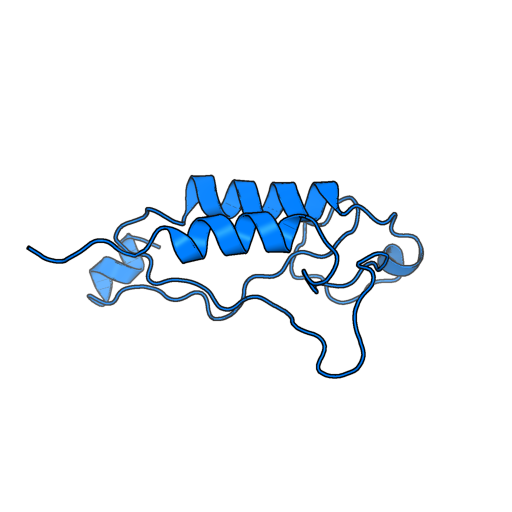 . ILE A 1 87 ? -0.671 -3.984 -10.206 1.00 95.69 87 ILE A O 1
ATOM 732 N N . GLU A 1 88 ? -1.874 -2.462 -11.339 1.00 94.88 88 GLU A N 1
ATOM 733 C CA . GLU A 1 88 ? -2.185 -3.336 -12.468 1.00 94.88 88 GLU A CA 1
ATOM 734 C C . GLU A 1 88 ? -0.892 -3.782 -13.177 1.00 94.88 88 GLU A C 1
ATOM 736 O O . GLU A 1 88 ? 0.039 -2.997 -13.372 1.00 94.88 88 GLU A O 1
ATOM 741 N N . GLY A 1 89 ? -0.793 -5.078 -13.492 1.00 93.81 89 GLY A N 1
ATOM 742 C CA . GLY A 1 89 ? 0.412 -5.668 -14.089 1.00 93.81 89 GLY A CA 1
ATOM 743 C C . GLY A 1 89 ? 1.633 -5.732 -13.153 1.00 93.81 89 GLY A C 1
ATOM 744 O O . GLY A 1 89 ? 2.743 -6.036 -13.600 1.00 93.81 89 GLY A O 1
ATOM 745 N N . LYS A 1 90 ? 1.469 -5.446 -11.851 1.00 96.31 90 LYS A N 1
ATOM 746 C CA . LYS A 1 90 ? 2.550 -5.441 -10.847 1.00 96.31 90 LYS A CA 1
ATOM 747 C C . LYS A 1 90 ? 2.296 -6.480 -9.744 1.00 96.31 90 LYS A C 1
ATOM 749 O O . LYS A 1 90 ? 1.146 -6.779 -9.425 1.00 96.31 90 LYS A O 1
ATOM 754 N N . PRO A 1 91 ? 3.352 -7.016 -9.099 1.00 97.44 91 PRO A N 1
ATOM 755 C CA . PRO A 1 91 ? 3.214 -8.004 -8.022 1.00 97.44 91 PRO A CA 1
ATOM 756 C C . PRO A 1 91 ? 2.408 -7.491 -6.817 1.00 97.44 91 PRO A C 1
ATOM 758 O O . PRO A 1 91 ? 1.801 -8.289 -6.104 1.00 97.44 91 PRO A O 1
ATOM 761 N N . SER A 1 92 ? 2.355 -6.170 -6.617 1.00 97.19 92 SER A N 1
ATOM 762 C CA . SER A 1 92 ? 1.545 -5.506 -5.591 1.00 97.19 92 SER A CA 1
ATOM 763 C C . SER A 1 92 ? 0.063 -5.887 -5.668 1.00 97.19 92 SER A C 1
ATOM 765 O O . SER A 1 92 ? -0.565 -6.057 -4.627 1.00 97.19 92 SER A O 1
ATOM 767 N N . LEU A 1 93 ? -0.490 -6.099 -6.873 1.00 96.31 93 LEU A N 1
ATOM 768 C CA . LEU A 1 93 ? -1.884 -6.519 -7.045 1.00 96.31 93 LEU A CA 1
ATOM 769 C C . LEU A 1 93 ? -2.160 -7.877 -6.395 1.00 96.31 93 LEU A C 1
ATOM 771 O O . LEU A 1 93 ? -3.147 -8.022 -5.681 1.00 96.31 93 LEU A O 1
ATOM 775 N N . ASN A 1 94 ? -1.269 -8.853 -6.584 1.00 96.38 94 ASN A N 1
ATOM 776 C CA . ASN A 1 94 ? -1.427 -10.183 -5.993 1.00 96.38 94 ASN A CA 1
ATOM 777 C C . ASN A 1 94 ? -1.333 -10.137 -4.464 1.00 96.38 94 ASN A C 1
ATOM 779 O O . ASN A 1 94 ? -2.086 -10.830 -3.778 1.00 96.38 94 ASN A O 1
ATOM 783 N N . LEU A 1 95 ? -0.435 -9.304 -3.927 1.00 96.94 95 LEU A N 1
ATOM 784 C CA . LEU A 1 95 ? -0.325 -9.085 -2.486 1.00 96.94 95 LEU A CA 1
ATOM 785 C C . LEU A 1 95 ? -1.618 -8.479 -1.926 1.00 96.94 95 LEU A C 1
ATOM 787 O O . LEU A 1 95 ? -2.190 -9.026 -0.988 1.00 96.94 95 LEU A O 1
ATOM 791 N N . ILE A 1 96 ? -2.106 -7.393 -2.528 1.00 95.94 96 ILE A N 1
ATOM 792 C CA . ILE A 1 96 ? -3.338 -6.718 -2.103 1.00 95.94 96 ILE A CA 1
ATOM 793 C C . ILE A 1 96 ? -4.529 -7.677 -2.195 1.00 95.94 96 ILE A C 1
ATOM 795 O O . ILE A 1 96 ? -5.276 -7.821 -1.231 1.00 95.94 96 ILE A O 1
ATOM 799 N N . ALA A 1 97 ? -4.661 -8.416 -3.300 1.00 94.75 97 ALA A N 1
ATOM 800 C CA . ALA A 1 97 ? -5.717 -9.408 -3.471 1.00 94.75 97 ALA A CA 1
ATOM 801 C C . ALA A 1 97 ? -5.681 -10.495 -2.386 1.00 94.75 97 ALA A C 1
ATOM 803 O O . ALA A 1 97 ? -6.736 -10.919 -1.917 1.00 94.75 97 ALA A O 1
ATOM 804 N N . LYS A 1 98 ? -4.490 -10.932 -1.951 1.00 94.88 98 LYS A N 1
ATOM 805 C CA . LYS A 1 98 ? -4.348 -11.883 -0.842 1.00 94.88 98 LYS A CA 1
ATOM 806 C C . LYS A 1 98 ? -4.935 -11.317 0.454 1.00 94.88 98 LYS A C 1
ATOM 808 O O . LYS A 1 98 ? -5.736 -11.999 1.078 1.00 94.88 98 LYS A O 1
ATOM 813 N N . TYR A 1 99 ? -4.581 -10.092 0.841 1.00 93.88 99 TYR A N 1
ATOM 814 C CA . TYR A 1 99 ? -5.072 -9.489 2.088 1.00 93.88 99 TYR A CA 1
ATOM 815 C C . TYR A 1 99 ? -6.569 -9.158 2.051 1.00 93.88 99 TYR A C 1
ATOM 817 O O . TYR A 1 99 ? -7.262 -9.374 3.041 1.00 93.88 99 TYR A O 1
ATOM 825 N N . PHE A 1 100 ? -7.097 -8.722 0.905 1.00 91.50 100 PHE A N 1
ATOM 826 C CA . PHE A 1 100 ? -8.531 -8.448 0.754 1.00 91.50 100 PHE A CA 1
ATOM 827 C C . PHE A 1 100 ? -9.382 -9.724 0.757 1.00 91.50 100 PHE A C 1
ATOM 829 O O . PHE A 1 100 ? -10.495 -9.718 1.274 1.00 91.50 100 PHE A O 1
ATOM 836 N N . LYS A 1 101 ? -8.861 -10.844 0.238 1.00 84.75 101 LYS A N 1
ATOM 837 C CA . LYS A 1 101 ? -9.551 -12.145 0.297 1.00 84.75 101 LYS A CA 1
ATOM 838 C C . LYS A 1 101 ? -9.612 -12.745 1.703 1.00 84.75 101 LYS A C 1
ATOM 840 O O . LYS A 1 101 ? -10.453 -13.602 1.945 1.00 84.75 101 LYS A O 1
ATOM 845 N N . ILE A 1 102 ? -8.749 -12.319 2.627 1.00 61.44 102 ILE A N 1
ATOM 846 C CA . ILE A 1 102 ? -8.666 -12.896 3.980 1.00 61.44 102 ILE A CA 1
ATOM 847 C C . ILE A 1 102 ? -9.863 -12.495 4.877 1.00 61.44 102 ILE A C 1
ATOM 849 O O . ILE A 1 102 ? -10.047 -13.081 5.940 1.00 61.44 102 ILE A O 1
ATOM 853 N N . GLN A 1 103 ? -10.761 -11.596 4.451 1.00 55.03 103 GLN A N 1
ATOM 854 C CA . GLN A 1 103 ? -11.928 -11.180 5.250 1.00 55.03 103 GLN A CA 1
ATOM 855 C C . GLN A 1 103 ? -13.252 -11.899 4.925 1.00 55.03 103 GLN A C 1
ATOM 857 O O . GLN A 1 103 ? -14.306 -11.275 4.845 1.00 55.03 103 GLN A O 1
ATOM 862 N N . ALA A 1 104 ? -13.234 -13.229 4.858 1.00 46.66 104 ALA A N 1
ATOM 863 C CA . ALA A 1 104 ? -14.412 -14.023 5.217 1.00 46.66 104 ALA A CA 1
ATOM 864 C C . ALA A 1 104 ? -14.204 -14.608 6.623 1.00 46.66 104 ALA A C 1
ATOM 866 O O . ALA A 1 104 ? -13.947 -15.796 6.784 1.00 46.66 104 ALA A O 1
ATOM 867 N N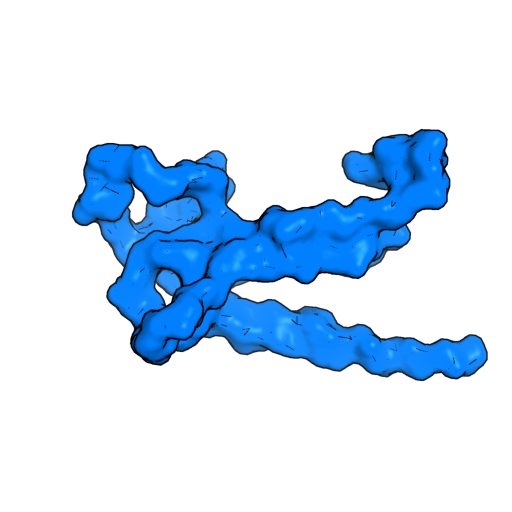 . LYS A 1 105 ? -14.261 -13.761 7.660 1.00 45.38 105 LYS A N 1
ATOM 868 C CA . LYS A 1 105 ? -14.538 -14.253 9.016 1.00 45.38 105 LYS A CA 1
ATOM 869 C C . LYS A 1 105 ? -16.053 -14.337 9.145 1.00 45.38 105 LYS A C 1
ATOM 871 O O . LYS A 1 105 ? -16.716 -13.308 9.274 1.00 45.38 105 LYS A O 1
ATOM 876 N N . GLU A 1 106 ? -16.585 -15.552 9.051 1.00 42.00 106 GLU A N 1
ATOM 877 C CA . GLU A 1 106 ? -17.954 -15.847 9.462 1.00 42.00 106 GLU A CA 1
ATOM 878 C C . GLU A 1 106 ? -18.155 -15.327 10.889 1.00 42.00 106 GLU A C 1
ATOM 880 O O . GLU A 1 106 ? -17.379 -15.629 11.797 1.00 42.00 106 GLU A O 1
ATOM 885 N N . LYS A 1 107 ? -19.178 -14.492 11.073 1.00 40.22 107 LYS A N 1
ATOM 886 C CA . LYS A 1 107 ? -19.696 -14.179 12.402 1.00 40.22 107 LYS A CA 1
ATOM 887 C C . LYS A 1 107 ? -20.451 -15.426 12.873 1.00 40.22 107 LYS A C 1
ATOM 889 O O . LYS A 1 107 ? -21.467 -15.758 12.268 1.00 40.22 107 LYS A O 1
ATOM 894 N N . HIS A 1 108 ? -19.930 -16.127 13.877 1.00 35.62 108 HIS A N 1
ATOM 895 C CA . HIS A 1 108 ? -20.743 -16.979 14.751 1.00 35.62 108 HIS A CA 1
ATOM 896 C C . HIS A 1 108 ? -21.322 -16.118 15.872 1.00 35.62 108 HIS A C 1
ATOM 898 O O . HIS A 1 108 ? -20.593 -15.209 16.338 1.00 35.62 108 HIS A O 1
#

pLDDT: mean 88.73, std 14.06, range [35.62, 98.44]

Foldseek 3Di:
DVVVCVVVVAADEAAEDFFWQFPPSLVPVPDDDDPVLVVTDGHLPVRQVSLVVCCVPPVPDPSHDYYDYPDDDPDDADCSPDRDRDCGVGVNVVVVVVSVVVPPPDDD

Sequence (108 aa):
MALVSKKYNKPILFTEIGYKSIQGTSKKPWEWNGVQNLYAKISKKEQLLCYQAFFNTIWEEPWFHGIHIWEWQGHGKSDGNNTNFTIEGKPSLNLIAKYFKIQAKEKH